Protein AF-A0A920P1L5-F1 (afdb_monomer_lite)

Sequence (137 aa):
MNAKKNFFKKILPVIFGIKGFKISKKEREFFLKSNPLGFILFERNCKNSNQVKSLTKELKKTTSHKHTMIMIDQEGGRVARLKKPNFNSYPNAEFFGIIAENNIRKAKKHVLINSIMIGQELKKIWYQHELRSSSRC

Secondary structure (DSSP, 8-state):
--GGGGS--PPEEEEEE-SSSS--HHHHHHHHHH-EEEEEE-GGG-S-HHHHHHHHHHHHTTSSSTT-EEEE-EEETTEESS-TTTS-----HHHHHHHHHH-HHHHHHHHHHHHHHHHHHHHHHH-----------

Structure (mmCIF, N/CA/C/O backbone):
data_AF-A0A920P1L5-F1
#
_entry.id   AF-A0A920P1L5-F1
#
loop_
_atom_site.group_PDB
_atom_site.id
_atom_site.type_symbol
_atom_site.label_atom_id
_atom_site.label_alt_id
_atom_site.label_comp_id
_atom_site.label_asym_id
_atom_site.label_entity_id
_atom_site.label_seq_id
_atom_site.pdbx_PDB_ins_code
_atom_site.Cartn_x
_atom_site.Cartn_y
_atom_site.Cartn_z
_atom_site.occupancy
_atom_site.B_iso_or_equiv
_atom_site.auth_seq_id
_atom_site.auth_comp_id
_atom_site.auth_asym_id
_atom_site.auth_atom_id
_atom_site.pdbx_PDB_model_num
ATOM 1 N N . MET A 1 1 ? -15.925 -4.183 34.263 1.00 40.47 1 MET A N 1
ATOM 2 C CA . MET A 1 1 ? -15.306 -4.632 32.989 1.00 40.47 1 MET A CA 1
ATOM 3 C C . MET A 1 1 ? -13.814 -4.821 33.219 1.00 40.47 1 MET A C 1
ATOM 5 O O . MET A 1 1 ? -13.151 -3.885 33.634 1.00 40.47 1 MET A O 1
ATOM 9 N N . ASN A 1 2 ? -13.316 -6.051 33.080 1.00 39.41 2 ASN A N 1
ATOM 10 C CA . ASN A 1 2 ? -12.028 -6.469 33.641 1.00 39.41 2 ASN A CA 1
ATOM 11 C C . ASN A 1 2 ? -10.865 -6.184 32.665 1.00 39.41 2 ASN A C 1
ATOM 13 O O . ASN A 1 2 ? -10.813 -6.763 31.578 1.00 39.41 2 ASN A O 1
ATOM 17 N N . ALA A 1 3 ? -9.931 -5.313 33.061 1.00 51.38 3 ALA A N 1
ATOM 18 C CA . ALA A 1 3 ? -8.784 -4.855 32.263 1.00 51.38 3 ALA A CA 1
ATOM 19 C C . ALA A 1 3 ? -7.814 -5.982 31.833 1.00 51.38 3 ALA A C 1
ATOM 21 O O . ALA A 1 3 ? -7.003 -5.798 30.928 1.00 51.38 3 ALA A O 1
ATOM 22 N N . LYS A 1 4 ? -7.935 -7.181 32.421 1.00 43.38 4 LYS A N 1
ATOM 23 C CA . LYS A 1 4 ? -7.081 -8.347 32.138 1.00 43.38 4 LYS A CA 1
ATOM 24 C C . LYS A 1 4 ? -7.380 -9.079 30.816 1.00 43.38 4 LYS A C 1
ATOM 26 O O . LYS A 1 4 ? -6.571 -9.899 30.398 1.00 43.38 4 LYS A O 1
ATOM 31 N N . LYS A 1 5 ? -8.488 -8.792 30.114 1.00 47.81 5 LYS A N 1
ATOM 32 C CA . LYS A 1 5 ? -8.838 -9.480 28.844 1.00 47.81 5 LYS A CA 1
ATOM 33 C C . LYS A 1 5 ? -8.089 -8.976 27.596 1.00 47.81 5 LYS A C 1
ATOM 35 O O . LYS A 1 5 ? -8.233 -9.578 26.536 1.00 47.81 5 LYS A O 1
ATOM 40 N N . ASN A 1 6 ? -7.298 -7.905 27.696 1.00 51.72 6 ASN A N 1
ATOM 41 C CA . ASN A 1 6 ? -6.714 -7.230 26.527 1.00 51.72 6 ASN A CA 1
ATOM 42 C C . ASN A 1 6 ? -5.259 -7.600 26.193 1.00 51.72 6 ASN A C 1
ATOM 44 O O . ASN A 1 6 ? -4.734 -7.078 25.213 1.00 51.72 6 ASN A O 1
ATOM 48 N N . PHE A 1 7 ? -4.597 -8.475 26.956 1.00 51.44 7 PHE A N 1
ATOM 49 C CA . PHE A 1 7 ? -3.146 -8.654 26.800 1.00 51.44 7 PHE A CA 1
ATOM 50 C C . PHE A 1 7 ? -2.728 -9.626 25.680 1.00 51.44 7 PHE A C 1
ATOM 52 O O . PHE A 1 7 ? -1.622 -9.515 25.166 1.00 51.44 7 PHE A O 1
ATOM 59 N N . PHE A 1 8 ? -3.616 -10.516 25.222 1.00 58.19 8 PHE A N 1
ATOM 60 C CA . PHE A 1 8 ? -3.317 -11.466 24.140 1.00 58.19 8 PHE A CA 1
ATOM 61 C C . PHE A 1 8 ? -4.510 -11.646 23.211 1.00 58.19 8 PHE A C 1
ATOM 63 O O . PHE A 1 8 ? -5.135 -12.705 23.141 1.00 58.19 8 PHE A O 1
ATOM 70 N N . LYS A 1 9 ? -4.870 -10.588 22.486 1.00 75.12 9 LYS A N 1
ATOM 71 C CA . LYS A 1 9 ? -5.835 -10.754 21.406 1.00 75.12 9 LYS A CA 1
ATOM 72 C C . LYS A 1 9 ? -5.153 -11.500 20.262 1.00 75.12 9 LYS A C 1
ATOM 74 O O . LYS A 1 9 ? -4.227 -10.967 19.658 1.00 75.12 9 LYS A O 1
ATOM 79 N N . LYS A 1 10 ? -5.581 -12.740 19.994 1.00 89.94 10 LYS A N 1
ATOM 80 C CA . LYS A 1 10 ? -5.055 -13.565 18.893 1.00 89.94 10 LYS A CA 1
ATOM 81 C C . LYS A 1 10 ? -5.083 -12.751 17.598 1.00 89.94 10 LYS A C 1
ATOM 83 O O . LYS A 1 10 ? -6.117 -12.173 17.269 1.00 89.94 10 LYS A O 1
ATOM 88 N N . ILE A 1 11 ? -3.950 -12.681 16.904 1.00 95.00 11 ILE A N 1
ATOM 89 C CA . ILE A 1 11 ? -3.887 -12.086 15.567 1.00 95.00 11 ILE A CA 1
ATOM 90 C C . ILE A 1 11 ? -4.547 -13.076 14.616 1.00 95.00 11 ILE A C 1
ATOM 92 O O . ILE A 1 11 ? -4.161 -14.247 14.566 1.00 95.00 11 ILE A O 1
ATOM 96 N N . LEU A 1 12 ? -5.564 -12.625 13.891 1.00 95.81 12 LEU A N 1
ATOM 97 C CA . LEU A 1 12 ? -6.176 -13.442 12.854 1.00 95.81 12 LEU A CA 1
ATOM 98 C C . LEU A 1 12 ? -5.325 -13.361 11.581 1.00 95.81 12 LEU A C 1
ATOM 100 O O . LEU A 1 12 ? -5.017 -12.248 11.149 1.00 95.81 12 LEU A O 1
ATOM 104 N N . PRO A 1 13 ? -4.971 -14.497 10.950 1.00 96.12 13 PRO A N 1
ATOM 105 C CA . PRO A 1 13 ? -4.200 -14.534 9.706 1.00 96.12 13 PRO A CA 1
ATOM 106 C C . PRO A 1 13 ? -5.087 -14.156 8.508 1.00 96.12 13 PRO A C 1
ATOM 108 O O . PRO A 1 13 ? -5.312 -14.942 7.596 1.00 96.12 13 PRO A O 1
ATOM 111 N N . VAL A 1 14 ? -5.653 -12.952 8.550 1.00 97.44 14 VAL A N 1
ATOM 112 C CA . VAL A 1 14 ? -6.589 -12.417 7.564 1.00 97.44 14 VAL A CA 1
ATOM 113 C C . VAL A 1 14 ? -6.209 -10.985 7.218 1.00 97.44 14 VAL A C 1
ATOM 115 O O . VAL A 1 14 ? -5.743 -10.221 8.069 1.00 97.44 14 VAL A O 1
ATOM 118 N N . ILE A 1 15 ? -6.431 -10.634 5.956 1.00 98.19 15 ILE A N 1
ATOM 119 C CA . ILE A 1 15 ? -6.256 -9.289 5.422 1.00 98.19 15 ILE A CA 1
ATOM 120 C C . ILE A 1 15 ? -7.628 -8.795 4.974 1.00 98.19 15 ILE A C 1
ATOM 122 O O . ILE A 1 15 ? -8.287 -9.446 4.166 1.00 98.19 15 ILE A O 1
ATOM 126 N N . PHE A 1 16 ? -8.065 -7.648 5.492 1.00 98.31 16 PHE A N 1
ATOM 127 C CA . PHE A 1 16 ? -9.352 -7.061 5.114 1.00 98.31 16 PHE A CA 1
ATOM 128 C C . PHE A 1 16 ? -9.195 -5.898 4.133 1.00 98.31 16 PHE A C 1
ATOM 130 O O . PHE A 1 16 ? -8.228 -5.138 4.178 1.00 98.31 16 PHE A O 1
ATOM 137 N N . GLY A 1 17 ? -10.189 -5.730 3.262 1.00 97.69 17 GLY A N 1
ATOM 138 C CA . GLY A 1 17 ? -10.382 -4.496 2.505 1.00 97.69 17 GLY A CA 1
ATOM 139 C C . GLY A 1 17 ? -11.198 -3.468 3.291 1.00 97.69 17 GLY A C 1
ATOM 140 O O . GLY A 1 17 ? -11.840 -3.792 4.289 1.00 97.69 17 GLY A O 1
ATOM 141 N N . ILE A 1 18 ? -11.213 -2.228 2.800 1.00 96.75 18 ILE A N 1
ATOM 142 C CA . ILE A 1 18 ? -12.023 -1.132 3.351 1.00 96.75 18 ILE A CA 1
ATOM 143 C C . ILE A 1 18 ? -13.008 -0.645 2.292 1.00 96.75 18 ILE A C 1
ATOM 145 O O . ILE A 1 18 ? -12.706 -0.645 1.089 1.00 96.75 18 ILE A O 1
ATOM 149 N N . LYS A 1 19 ? -14.199 -0.217 2.718 1.00 97.19 19 LYS A N 1
ATOM 150 C CA . LYS A 1 19 ? -15.239 0.227 1.786 1.00 97.19 19 LYS A CA 1
ATOM 151 C C . LYS A 1 19 ? -14.917 1.564 1.112 1.00 97.19 19 LYS A C 1
ATOM 153 O O . LYS A 1 19 ? -15.185 1.703 -0.077 1.00 97.19 19 LYS A O 1
ATOM 158 N N . GLY A 1 20 ? -14.352 2.532 1.836 1.00 96.75 20 GLY A N 1
ATOM 159 C CA . GLY A 1 20 ? -14.152 3.893 1.320 1.00 96.75 20 GLY A CA 1
ATOM 160 C C . GLY A 1 20 ? -12.875 4.583 1.797 1.00 96.75 20 GLY A C 1
ATOM 161 O O . GLY A 1 20 ? -11.899 3.939 2.173 1.00 96.75 20 GLY A O 1
ATOM 162 N N . PHE A 1 21 ? -12.885 5.917 1.771 1.00 97.25 21 PHE A N 1
ATOM 163 C CA . PHE A 1 21 ? -11.731 6.762 2.112 1.00 97.25 21 PHE A CA 1
ATOM 164 C C . PHE A 1 21 ? -11.462 6.908 3.621 1.00 97.25 21 PHE A C 1
ATOM 166 O O . PHE A 1 21 ? -10.436 7.463 4.015 1.00 97.25 21 PHE A O 1
ATOM 173 N N . LYS A 1 22 ? -12.390 6.474 4.474 1.00 97.06 22 LYS A N 1
ATOM 174 C CA . LYS A 1 22 ? -12.302 6.552 5.938 1.00 97.06 22 LYS A CA 1
ATOM 175 C C . LYS A 1 22 ? -12.897 5.288 6.539 1.00 97.06 22 LYS A C 1
ATOM 177 O O . LYS A 1 22 ? -13.776 4.685 5.923 1.00 97.06 22 LYS A O 1
ATOM 182 N N . ILE A 1 23 ? -12.450 4.925 7.737 1.00 97.56 23 ILE A N 1
ATOM 183 C CA . ILE A 1 23 ? -13.020 3.793 8.468 1.00 97.56 23 ILE A CA 1
ATOM 184 C C . ILE A 1 23 ? -14.384 4.208 9.022 1.00 97.56 23 ILE A C 1
ATOM 186 O O . ILE A 1 23 ? -14.493 5.189 9.758 1.00 97.56 23 ILE A O 1
ATOM 190 N N . SER A 1 24 ? -15.432 3.459 8.693 1.00 97.88 24 SER A N 1
ATOM 191 C CA . SER A 1 24 ? -16.740 3.635 9.325 1.00 97.88 24 SER A CA 1
ATOM 192 C C . SER A 1 24 ? -16.729 3.154 10.781 1.00 97.88 24 SER A C 1
ATOM 194 O O . SER A 1 24 ? -15.897 2.346 11.189 1.00 97.88 24 SER A O 1
ATOM 196 N N . LYS A 1 25 ? -17.703 3.595 11.585 1.00 97.75 25 LYS A N 1
ATOM 197 C CA . LYS A 1 25 ? -17.852 3.116 12.971 1.00 97.75 25 LYS A CA 1
ATOM 198 C C . LYS A 1 25 ? -17.958 1.583 13.042 1.00 97.75 25 LYS A C 1
ATOM 200 O O . LYS A 1 25 ? -17.263 0.963 13.840 1.00 97.75 25 LYS A O 1
ATOM 205 N N . LYS A 1 26 ? -18.753 0.983 12.146 1.00 97.81 26 LYS A N 1
ATOM 206 C CA . LYS A 1 26 ? -18.944 -0.474 12.054 1.00 97.81 26 LYS A CA 1
ATOM 207 C C . LYS A 1 26 ? -17.648 -1.209 11.702 1.00 97.81 26 LYS A C 1
ATOM 209 O O . LYS A 1 26 ? -17.309 -2.185 12.360 1.00 97.81 26 LYS A O 1
ATOM 214 N N . GLU A 1 27 ? -16.904 -0.727 10.703 1.00 98.19 27 GLU A N 1
ATOM 215 C CA . GLU A 1 27 ? -15.598 -1.300 10.343 1.00 98.19 27 GLU A CA 1
ATOM 216 C C . GLU A 1 27 ? -14.611 -1.195 11.511 1.00 98.19 27 GLU A C 1
ATOM 218 O O . GLU A 1 27 ? -13.950 -2.173 11.842 1.00 98.19 27 GLU A O 1
ATOM 223 N N . ARG A 1 28 ? -14.553 -0.045 12.195 1.00 97.56 28 ARG A N 1
ATOM 224 C CA . ARG A 1 28 ? -13.673 0.153 13.355 1.00 97.56 28 ARG A CA 1
ATOM 225 C C . ARG A 1 28 ? -13.975 -0.845 14.472 1.00 97.56 28 ARG A C 1
ATOM 227 O O . ARG A 1 28 ? -13.050 -1.466 14.988 1.00 97.56 28 ARG A O 1
ATOM 234 N N . GLU A 1 29 ? -15.242 -0.998 14.848 1.00 96.94 29 GLU A N 1
ATOM 235 C CA . GLU A 1 29 ? -15.672 -1.966 15.866 1.00 96.94 29 GLU A CA 1
ATOM 236 C C . GLU A 1 29 ? -15.337 -3.404 15.449 1.00 96.94 29 GLU A C 1
ATOM 238 O O . GLU A 1 29 ? -14.806 -4.18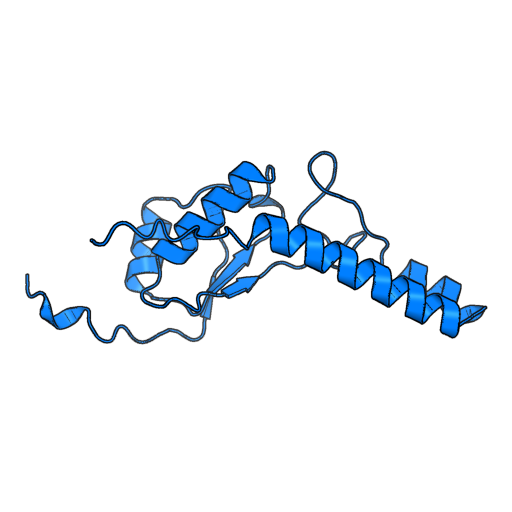0 16.247 1.00 96.94 29 GLU A O 1
ATOM 243 N N . PHE A 1 30 ? -15.575 -3.746 14.181 1.00 96.94 30 PHE A N 1
ATOM 244 C CA . PHE A 1 30 ? -15.258 -5.058 13.627 1.00 96.94 30 PHE A CA 1
ATOM 245 C C . PHE A 1 30 ? -13.750 -5.352 13.627 1.00 96.94 30 PHE A C 1
ATOM 247 O O . PHE A 1 30 ? -13.341 -6.430 14.062 1.00 96.94 30 PHE A O 1
ATOM 254 N N . PHE A 1 31 ? -12.906 -4.411 13.201 1.00 96.94 31 PHE A N 1
ATOM 255 C CA . PHE A 1 31 ? -11.448 -4.574 13.179 1.00 96.94 31 PHE A CA 1
ATOM 256 C C . PHE A 1 31 ? -10.866 -4.654 14.588 1.00 96.94 31 PHE A C 1
ATOM 258 O O . PHE A 1 31 ? -10.097 -5.571 14.876 1.00 96.94 31 PHE A O 1
ATOM 265 N N . LEU A 1 32 ? -11.334 -3.798 15.506 1.00 95.19 32 LEU A N 1
ATOM 266 C CA . LEU A 1 32 ? -10.976 -3.894 16.920 1.00 95.19 32 LEU A CA 1
ATOM 267 C C . LEU A 1 32 ? -11.368 -5.250 17.501 1.00 95.19 32 LEU A C 1
ATOM 269 O O . LEU A 1 32 ? -10.620 -5.792 18.311 1.00 95.19 32 LEU A O 1
ATOM 273 N N . LYS A 1 33 ? -12.522 -5.813 17.111 1.00 94.38 33 LYS A N 1
ATOM 274 C CA . LYS A 1 33 ? -12.983 -7.131 17.568 1.00 94.38 33 LYS A CA 1
ATOM 275 C C . LYS A 1 33 ? -12.182 -8.284 16.955 1.00 94.38 33 LYS A C 1
ATOM 277 O O . LYS A 1 33 ? -11.895 -9.228 17.686 1.00 94.38 33 LYS A O 1
ATOM 282 N N . SER A 1 34 ? -11.834 -8.209 15.676 1.00 95.25 34 SER A N 1
ATOM 283 C CA . SER A 1 34 ? -11.194 -9.296 14.923 1.00 95.25 34 SER A CA 1
ATOM 284 C C . SER A 1 34 ? -9.672 -9.336 15.065 1.00 95.25 34 SER A C 1
ATOM 286 O O . SER A 1 34 ? -9.121 -10.425 15.100 1.00 95.25 34 SER A O 1
ATOM 288 N N . ASN A 1 35 ? -9.001 -8.192 15.222 1.00 95.38 35 ASN A N 1
ATOM 289 C CA . ASN A 1 35 ? -7.538 -8.091 15.286 1.00 95.38 35 ASN A CA 1
ATOM 290 C C . ASN A 1 35 ? -6.822 -8.752 14.082 1.00 95.38 35 ASN A C 1
ATOM 292 O O . ASN A 1 35 ? -6.101 -9.741 14.254 1.00 95.38 35 ASN A O 1
ATOM 296 N N . PRO A 1 36 ? -7.065 -8.258 12.853 1.00 97.25 36 PRO A N 1
ATOM 297 C CA . PRO A 1 36 ? -6.491 -8.826 11.637 1.00 97.25 36 PRO A CA 1
ATOM 298 C C . PRO A 1 36 ? -4.986 -8.583 11.536 1.00 97.25 36 PRO A C 1
ATOM 300 O O . PRO A 1 36 ? -4.473 -7.587 12.039 1.00 97.25 36 PRO A O 1
ATOM 303 N N . LEU A 1 37 ? -4.307 -9.441 10.777 1.00 97.62 37 LEU A N 1
ATOM 304 C CA . LEU A 1 37 ? -2.895 -9.292 10.432 1.00 97.62 37 LEU A CA 1
ATOM 305 C C . LEU A 1 37 ? -2.618 -7.996 9.646 1.00 97.62 37 LEU A C 1
ATOM 307 O O . LEU A 1 37 ? -1.555 -7.382 9.788 1.00 97.62 37 LEU A O 1
ATOM 311 N N . GLY A 1 38 ? -3.572 -7.559 8.823 1.00 97.38 38 GLY A N 1
ATOM 312 C CA . GLY A 1 38 ? -3.431 -6.321 8.074 1.00 97.38 38 GLY A CA 1
ATOM 313 C C . GLY A 1 38 ? -4.608 -5.982 7.174 1.00 97.38 38 GLY A C 1
ATOM 314 O O . GLY A 1 38 ? -5.702 -6.538 7.281 1.00 97.38 38 GLY A O 1
ATOM 315 N N . PHE A 1 39 ? -4.352 -5.041 6.273 1.00 98.06 39 PHE A N 1
ATOM 316 C CA . PHE A 1 39 ? -5.333 -4.491 5.352 1.00 98.06 39 PHE A CA 1
ATOM 317 C C . PHE A 1 39 ? -4.754 -4.337 3.950 1.00 98.06 39 PHE A C 1
ATOM 319 O O . PHE A 1 39 ? -3.569 -4.040 3.797 1.00 98.06 39 PHE A O 1
ATOM 326 N N . ILE A 1 40 ? -5.605 -4.472 2.935 1.00 97.88 40 ILE A N 1
ATOM 327 C CA . ILE A 1 40 ? -5.270 -4.187 1.537 1.00 97.88 40 ILE A CA 1
ATOM 328 C C . ILE A 1 40 ? -6.127 -3.032 1.016 1.00 97.88 40 ILE A C 1
ATOM 330 O O . ILE A 1 40 ? -7.343 -2.987 1.227 1.00 97.88 40 ILE A O 1
ATOM 334 N N . LEU A 1 41 ? -5.481 -2.067 0.365 1.00 97.88 41 LEU A N 1
ATOM 335 C CA . LEU A 1 41 ? -6.127 -0.896 -0.215 1.00 97.88 41 LEU A CA 1
ATOM 336 C C . LEU A 1 41 ? -6.407 -1.100 -1.701 1.00 97.88 41 LEU A C 1
ATOM 338 O O . LEU A 1 41 ? -5.577 -1.606 -2.454 1.00 97.88 41 LEU A O 1
ATOM 342 N N . PHE A 1 42 ? -7.573 -0.625 -2.124 1.00 97.50 42 PHE A N 1
ATOM 343 C CA . PHE A 1 42 ? -7.997 -0.559 -3.515 1.00 97.50 42 PHE A CA 1
ATOM 344 C C . PHE A 1 42 ? -8.107 0.900 -3.963 1.00 97.50 42 PHE A C 1
ATOM 346 O O . PHE A 1 42 ? -8.102 1.818 -3.149 1.00 97.50 42 PHE A O 1
ATOM 353 N N . GLU A 1 43 ? -8.291 1.119 -5.263 1.00 96.06 43 GLU A N 1
ATOM 354 C CA . GLU A 1 43 ? -8.435 2.457 -5.856 1.00 96.06 43 GLU A CA 1
ATOM 355 C C . GLU A 1 43 ? -9.520 3.306 -5.165 1.00 96.06 43 GLU A C 1
ATOM 357 O O . GLU A 1 43 ? -9.289 4.463 -4.824 1.00 96.06 43 GLU A O 1
ATOM 362 N N . ARG A 1 44 ? -10.664 2.698 -4.820 1.00 96.62 44 ARG A N 1
ATOM 363 C CA . ARG A 1 44 ? -11.762 3.344 -4.067 1.00 96.62 44 ARG A CA 1
ATOM 364 C C . ARG A 1 44 ? -11.371 3.866 -2.674 1.00 96.62 44 ARG A C 1
ATOM 366 O O . ARG A 1 44 ? -12.153 4.574 -2.046 1.00 96.62 44 ARG A O 1
ATOM 373 N N . ASN A 1 45 ? -10.202 3.489 -2.157 1.00 97.31 45 ASN A N 1
ATOM 374 C CA . ASN A 1 45 ? -9.686 3.934 -0.863 1.00 97.31 45 ASN A CA 1
ATOM 375 C C . ASN A 1 45 ? -8.695 5.103 -0.991 1.00 97.31 45 ASN A C 1
ATOM 377 O O . ASN A 1 45 ? -8.276 5.659 0.030 1.00 97.31 45 ASN A O 1
ATOM 381 N N . CYS A 1 46 ? -8.343 5.498 -2.219 1.00 95.94 46 CYS A N 1
ATOM 382 C CA . CYS A 1 46 ? -7.239 6.401 -2.516 1.00 95.94 46 CYS A CA 1
ATOM 383 C C . CYS A 1 46 ? -7.714 7.699 -3.178 1.00 95.94 46 CYS A C 1
ATOM 385 O O . CYS A 1 46 ? -7.860 7.777 -4.392 1.00 95.94 46 CYS A O 1
ATOM 387 N N . LYS A 1 47 ? -7.918 8.753 -2.377 1.00 95.00 47 LYS A N 1
ATOM 388 C CA . LYS A 1 47 ? -8.262 10.094 -2.875 1.00 95.00 47 LYS A CA 1
ATOM 389 C C . LYS A 1 47 ? -7.017 10.939 -3.129 1.00 95.00 47 LYS A C 1
ATOM 391 O O . LYS A 1 47 ? -6.832 11.451 -4.223 1.00 95.00 47 LYS A O 1
ATOM 396 N N . ASN A 1 48 ? -6.177 11.116 -2.112 1.00 94.06 48 ASN A N 1
ATOM 397 C CA . ASN A 1 48 ? -4.922 11.874 -2.178 1.00 94.06 48 ASN A CA 1
ATOM 398 C C . ASN A 1 48 ? -3.971 11.439 -1.050 1.00 94.06 48 ASN A C 1
ATOM 400 O O . ASN A 1 48 ? -4.385 10.737 -0.126 1.00 94.06 48 ASN A O 1
ATOM 404 N N . SER A 1 49 ? -2.706 11.871 -1.104 1.00 92.75 49 SER A N 1
ATOM 405 C CA . SER A 1 49 ? -1.665 11.445 -0.153 1.00 92.75 49 SER A CA 1
ATOM 406 C C . SER A 1 49 ? -2.050 11.674 1.318 1.00 92.75 49 SER A C 1
ATOM 408 O O . SER A 1 49 ? -1.912 10.767 2.138 1.00 92.75 49 SER A O 1
ATOM 410 N N . ASN A 1 50 ? -2.601 12.845 1.660 1.00 93.12 50 ASN A N 1
ATOM 411 C CA . ASN A 1 50 ? -2.976 13.180 3.040 1.00 93.12 50 ASN A CA 1
ATOM 412 C C . ASN A 1 50 ? -4.134 12.316 3.555 1.00 93.12 50 ASN A C 1
ATOM 414 O O . ASN A 1 50 ? -4.090 11.822 4.683 1.00 93.12 50 ASN A O 1
ATOM 418 N N . GLN A 1 51 ? -5.155 12.087 2.727 1.00 95.69 51 GLN A N 1
ATOM 419 C CA . GLN A 1 51 ? -6.270 11.215 3.090 1.00 95.69 51 GLN A CA 1
ATOM 420 C C . GLN A 1 51 ? -5.802 9.769 3.288 1.00 95.69 51 GLN A C 1
ATOM 422 O O . GLN A 1 51 ? -6.164 9.148 4.284 1.00 95.69 51 GLN A O 1
ATOM 427 N N . VAL A 1 52 ? -4.970 9.249 2.386 1.00 95.50 52 VAL A N 1
ATOM 428 C CA . VAL A 1 52 ? -4.463 7.873 2.452 1.00 95.50 52 VAL A CA 1
ATOM 429 C C . VAL A 1 52 ? -3.555 7.666 3.679 1.00 95.50 52 VAL A C 1
ATOM 431 O O . VAL A 1 52 ? -3.668 6.658 4.385 1.00 95.50 52 VAL A O 1
ATOM 434 N N . LYS A 1 53 ? -2.719 8.660 4.010 1.00 94.88 53 LYS A N 1
ATOM 435 C CA . LYS A 1 53 ? -1.947 8.713 5.266 1.00 94.88 53 LYS A CA 1
ATOM 436 C C . LYS A 1 53 ? -2.842 8.657 6.503 1.00 94.88 53 LYS A C 1
ATOM 438 O O . LYS A 1 53 ? -2.525 7.957 7.462 1.00 94.88 53 LYS A O 1
ATOM 443 N N . SER A 1 54 ? -3.949 9.399 6.496 1.00 95.12 54 SER A N 1
ATOM 444 C CA . SER A 1 54 ? -4.903 9.397 7.609 1.00 95.12 54 SER A CA 1
ATOM 445 C C . SER A 1 54 ? -5.575 8.030 7.760 1.00 95.12 54 SER A C 1
ATOM 447 O O . SER A 1 54 ? -5.529 7.443 8.839 1.00 95.12 54 SER A O 1
ATOM 449 N N . LEU A 1 55 ? -6.094 7.469 6.661 1.00 96.25 55 LEU A N 1
ATOM 450 C CA . LEU A 1 55 ? -6.745 6.157 6.646 1.00 96.25 55 LEU A CA 1
ATOM 451 C C . LEU A 1 55 ? -5.834 5.060 7.212 1.00 96.25 55 LEU A C 1
ATOM 453 O O . LEU A 1 55 ? -6.238 4.296 8.083 1.00 96.25 55 LEU A O 1
ATOM 457 N N . THR A 1 56 ? -4.581 4.998 6.768 1.00 95.25 56 THR A N 1
ATOM 458 C CA . THR A 1 56 ? -3.641 3.968 7.238 1.00 95.25 56 THR A CA 1
ATOM 459 C C . THR A 1 56 ? -3.220 4.141 8.685 1.00 95.25 56 THR A C 1
ATOM 461 O O . THR A 1 56 ? -3.066 3.147 9.398 1.00 95.25 56 THR A O 1
ATOM 464 N N . LYS A 1 57 ? -3.103 5.386 9.157 1.00 94.44 57 LYS A N 1
ATOM 465 C CA . LYS A 1 57 ? -2.905 5.676 10.579 1.00 94.44 57 LYS A CA 1
ATOM 466 C C . LYS A 1 57 ? -4.091 5.198 11.413 1.00 94.44 57 LYS A C 1
ATOM 468 O O . LYS A 1 57 ? -3.888 4.645 12.490 1.00 94.44 57 LYS A O 1
ATOM 473 N N . GLU A 1 58 ? -5.317 5.399 10.939 1.00 95.56 58 GLU A N 1
ATOM 474 C CA . GLU A 1 58 ? -6.505 4.896 11.628 1.00 95.56 58 GLU A CA 1
ATOM 475 C C . GLU A 1 58 ? -6.554 3.368 11.641 1.00 95.56 58 GLU A C 1
ATOM 477 O O . GLU A 1 58 ? -6.817 2.796 12.695 1.00 95.56 58 GLU A O 1
ATOM 482 N N . LEU A 1 59 ? -6.231 2.705 10.526 1.00 96.06 59 LEU A N 1
ATOM 483 C CA . LEU A 1 59 ? -6.261 1.241 10.425 1.00 96.06 59 LEU A CA 1
ATOM 484 C C . LEU A 1 59 ? -5.285 0.593 11.405 1.00 96.06 59 LEU A C 1
ATOM 486 O O . LEU A 1 59 ? -5.668 -0.306 12.152 1.00 96.06 59 LEU A O 1
ATOM 490 N N . LYS A 1 60 ? -4.059 1.119 11.497 1.00 94.75 60 LYS A N 1
ATOM 491 C CA . LYS A 1 60 ? -3.053 0.659 12.469 1.00 94.75 60 LYS A CA 1
ATOM 492 C C . LYS A 1 60 ? -3.505 0.814 13.928 1.00 94.75 60 LYS A C 1
ATOM 494 O O . LYS A 1 60 ? -3.080 0.044 14.779 1.00 94.75 60 LYS A O 1
ATOM 499 N N . LYS A 1 61 ? -4.392 1.771 14.230 1.00 94.81 61 LYS A N 1
ATOM 500 C CA . LYS A 1 61 ? -4.987 1.937 15.571 1.00 94.81 61 LYS A CA 1
ATOM 501 C C . LYS A 1 61 ? -6.115 0.942 15.866 1.00 94.81 61 LYS A C 1
ATOM 503 O O . LYS A 1 61 ? -6.581 0.893 17.000 1.00 94.81 61 LYS A O 1
ATOM 508 N N . THR A 1 62 ? -6.587 0.187 14.871 1.00 95.94 62 THR A N 1
ATOM 509 C CA . THR A 1 62 ? -7.653 -0.820 15.047 1.00 95.94 62 THR A CA 1
ATOM 510 C C . THR A 1 62 ? -7.135 -2.231 15.334 1.00 95.94 62 THR A C 1
ATOM 512 O O . THR A 1 62 ? -7.927 -3.150 15.507 1.00 95.94 62 THR A O 1
ATOM 515 N N . THR A 1 63 ? -5.818 -2.395 15.441 1.00 94.62 63 THR A N 1
ATOM 516 C CA . THR A 1 63 ? -5.126 -3.661 15.719 1.00 94.62 63 THR A CA 1
ATOM 517 C C . THR A 1 63 ? -4.301 -3.549 16.998 1.00 94.62 63 THR A C 1
ATOM 519 O O . THR A 1 63 ? -3.799 -2.473 17.318 1.00 94.62 63 THR A O 1
ATOM 522 N N . SER A 1 64 ? -4.110 -4.651 17.722 1.00 91.88 64 SER A N 1
ATOM 523 C CA . SER A 1 64 ? -3.377 -4.658 18.997 1.00 91.88 64 SER A CA 1
ATOM 524 C C . SER A 1 64 ? -1.852 -4.746 18.851 1.00 91.88 64 SER A C 1
ATOM 526 O O . SER A 1 64 ? -1.145 -4.708 19.855 1.00 91.88 64 SER A O 1
ATOM 528 N N . HIS A 1 65 ? -1.330 -4.904 17.632 1.00 90.25 65 HIS A N 1
ATOM 529 C CA . HIS A 1 65 ? 0.092 -5.110 17.356 1.00 90.25 65 HIS A CA 1
ATOM 530 C C . HIS A 1 65 ? 0.687 -3.985 16.504 1.00 90.25 65 HIS A C 1
ATOM 532 O O . HIS A 1 65 ? -0.006 -3.302 15.757 1.00 90.25 65 HIS A O 1
ATOM 538 N N . LYS A 1 66 ? 2.009 -3.804 16.602 1.00 88.69 66 LYS A N 1
ATOM 539 C CA . LYS A 1 66 ? 2.750 -2.770 15.854 1.00 88.69 66 LYS A CA 1
ATOM 540 C C . LYS A 1 66 ? 3.046 -3.162 14.402 1.00 88.69 66 LYS A C 1
ATOM 542 O O . LYS A 1 66 ? 3.364 -2.300 13.590 1.00 88.69 66 LYS A O 1
ATOM 547 N N . HIS A 1 67 ? 2.940 -4.451 14.081 1.00 90.56 67 HIS A N 1
ATOM 548 C CA . HIS A 1 67 ? 3.307 -5.022 12.779 1.00 90.56 67 HIS A CA 1
ATOM 549 C C . HIS A 1 67 ? 2.133 -5.119 11.794 1.00 90.56 67 HIS A C 1
ATOM 551 O O . HIS A 1 67 ? 2.117 -5.991 10.934 1.00 90.56 67 HIS A O 1
ATOM 557 N N . THR A 1 68 ? 1.118 -4.269 11.940 1.00 94.38 68 THR A N 1
ATOM 558 C CA . THR A 1 68 ? -0.059 -4.270 11.063 1.00 94.38 68 THR A CA 1
ATOM 559 C C . THR A 1 68 ? 0.334 -3.957 9.634 1.00 94.38 68 THR A C 1
ATOM 561 O O . THR A 1 68 ? 0.832 -2.864 9.340 1.00 94.38 68 THR A O 1
ATOM 564 N N . MET A 1 69 ? 0.098 -4.922 8.749 1.00 95.25 69 MET A N 1
ATOM 565 C CA . MET A 1 69 ? 0.435 -4.784 7.340 1.00 95.25 69 MET A CA 1
ATOM 566 C C . MET A 1 69 ? -0.574 -3.884 6.632 1.00 95.25 69 MET A C 1
ATOM 568 O O . MET A 1 69 ? -1.780 -3.993 6.842 1.00 95.25 69 MET A O 1
ATOM 572 N N . ILE A 1 70 ? -0.065 -3.002 5.776 1.00 95.62 70 ILE A N 1
ATOM 573 C CA . ILE A 1 70 ? -0.861 -2.230 4.824 1.00 95.62 70 ILE A CA 1
ATOM 574 C C . ILE A 1 70 ? -0.321 -2.564 3.439 1.00 95.62 70 ILE A C 1
ATOM 576 O O . ILE A 1 70 ? 0.854 -2.325 3.162 1.00 95.62 70 ILE A O 1
ATOM 580 N N . MET A 1 71 ? -1.176 -3.127 2.596 1.00 96.81 71 MET A N 1
ATOM 581 C CA . MET A 1 71 ? -0.832 -3.645 1.276 1.00 96.81 71 MET A CA 1
ATOM 582 C C . MET A 1 71 ? -1.575 -2.874 0.187 1.00 96.81 71 MET A C 1
ATOM 584 O O . MET A 1 71 ? -2.641 -2.302 0.429 1.00 96.81 71 MET A O 1
ATOM 588 N N . ILE A 1 72 ? -1.008 -2.852 -1.014 1.00 97.19 72 ILE A N 1
ATOM 589 C CA . ILE A 1 72 ? -1.581 -2.202 -2.191 1.00 97.19 72 ILE A CA 1
ATOM 590 C C . ILE A 1 72 ? -0.954 -2.809 -3.448 1.00 97.19 72 ILE A C 1
ATOM 592 O O . ILE A 1 72 ? 0.252 -3.055 -3.464 1.00 97.19 72 ILE A O 1
ATOM 596 N N . ASP A 1 73 ? -1.747 -2.996 -4.501 1.00 96.56 73 ASP A N 1
ATOM 597 C CA . ASP A 1 73 ? -1.224 -3.418 -5.804 1.00 96.56 73 ASP A CA 1
ATOM 598 C C . ASP A 1 73 ? -0.790 -2.179 -6.595 1.00 96.56 73 ASP A C 1
ATOM 600 O O . ASP A 1 73 ? -1.617 -1.462 -7.171 1.00 96.56 73 ASP A O 1
ATOM 604 N N . GLN A 1 74 ? 0.508 -1.891 -6.584 1.00 96.50 74 GLN A N 1
ATOM 605 C CA . GLN A 1 74 ? 1.084 -0.747 -7.287 1.00 96.50 74 GLN A CA 1
ATOM 606 C C . GLN A 1 74 ? 2.209 -1.221 -8.208 1.00 96.50 74 GLN A C 1
ATOM 608 O O . GLN A 1 74 ? 3.381 -1.101 -7.874 1.00 96.50 74 GLN A O 1
ATOM 613 N N . GLU A 1 75 ? 1.847 -1.780 -9.359 1.00 94.94 75 GLU A N 1
ATOM 614 C CA . GLU A 1 75 ? 2.796 -2.267 -10.368 1.00 94.94 75 GLU A CA 1
ATOM 615 C C . GLU A 1 75 ? 3.050 -1.203 -11.444 1.00 94.94 75 GLU A C 1
ATOM 617 O O . GLU A 1 75 ? 4.194 -0.881 -11.761 1.00 94.94 75 GLU A O 1
ATOM 622 N N . GLY A 1 76 ? 1.965 -0.630 -11.976 1.00 94.00 76 GLY A N 1
ATOM 623 C CA . GLY A 1 76 ? 1.982 0.302 -13.101 1.00 94.00 76 GLY A CA 1
ATOM 624 C C . GLY A 1 76 ? 0.928 -0.031 -14.160 1.00 94.00 76 GLY A C 1
ATOM 625 O O . GLY A 1 76 ? 0.315 -1.102 -14.165 1.00 94.00 76 GLY A O 1
ATOM 626 N N . GLY A 1 77 ? 0.663 0.921 -15.057 1.00 94.44 77 GLY A N 1
ATOM 627 C CA . GLY A 1 77 ? -0.408 0.811 -16.052 1.00 94.44 77 GLY A CA 1
ATOM 628 C C . GLY A 1 77 ? -1.775 0.478 -15.437 1.00 94.44 77 GLY A C 1
ATOM 629 O O . GLY A 1 77 ? -2.300 1.232 -14.620 1.00 94.44 77 GLY A O 1
ATOM 630 N N . ARG A 1 78 ? -2.370 -0.655 -15.841 1.00 94.50 78 ARG A N 1
ATOM 631 C CA . ARG A 1 78 ? -3.710 -1.081 -15.388 1.00 94.50 78 ARG A CA 1
ATOM 632 C C . ARG A 1 78 ? -3.731 -1.589 -13.941 1.00 94.50 78 ARG A C 1
ATOM 634 O O . ARG A 1 78 ? -4.780 -1.539 -13.300 1.00 94.50 78 ARG A O 1
ATOM 641 N N . VAL A 1 79 ? -2.595 -2.051 -13.416 1.00 94.56 79 VAL A N 1
ATOM 642 C CA . VAL A 1 79 ? -2.470 -2.574 -12.046 1.00 94.56 79 VAL A CA 1
ATOM 643 C C . VAL A 1 79 ? -1.806 -1.513 -11.168 1.00 94.56 79 VAL A C 1
ATOM 645 O O . VAL A 1 79 ? -0.667 -1.626 -10.726 1.00 94.56 79 VAL A O 1
ATOM 648 N N . ALA A 1 80 ? -2.531 -0.416 -10.967 1.00 96.44 80 ALA A N 1
ATOM 649 C CA . ALA A 1 80 ? -2.144 0.675 -10.083 1.00 96.44 80 ALA A CA 1
ATOM 650 C C . ALA A 1 80 ? -3.387 1.195 -9.356 1.00 96.44 80 ALA A C 1
ATOM 652 O O . ALA A 1 80 ? -4.400 1.499 -9.993 1.00 96.44 80 ALA A O 1
ATOM 653 N N . ARG A 1 81 ? -3.337 1.276 -8.022 1.00 96.94 81 ARG A N 1
ATOM 654 C CA . ARG A 1 81 ? -4.440 1.829 -7.211 1.00 96.94 81 ARG A CA 1
ATOM 655 C C . ARG A 1 81 ? -4.261 3.322 -6.945 1.00 96.94 81 ARG A C 1
ATOM 657 O O . ARG A 1 81 ? -5.249 4.043 -6.855 1.00 96.94 81 ARG A O 1
ATOM 664 N N . LEU A 1 82 ? -3.015 3.784 -6.842 1.00 95.69 82 LEU A N 1
ATOM 665 C CA . LEU A 1 82 ? -2.664 5.200 -6.784 1.00 95.69 82 LEU A CA 1
ATOM 666 C C . LEU A 1 82 ? -2.492 5.714 -8.214 1.00 95.69 82 LEU A C 1
ATOM 668 O O . LEU A 1 82 ? -1.641 5.211 -8.949 1.00 95.69 82 LEU A O 1
ATOM 672 N N . LYS A 1 83 ? -3.320 6.684 -8.615 1.00 94.12 83 LYS A N 1
ATOM 673 C CA . LYS A 1 83 ? -3.389 7.193 -9.993 1.00 94.12 83 LYS A CA 1
ATOM 674 C C . LYS A 1 83 ? -3.301 8.719 -10.060 1.00 94.12 83 LYS A C 1
ATOM 676 O O . LYS A 1 83 ? -3.537 9.427 -9.077 1.00 94.12 83 LYS A O 1
ATOM 681 N N . LYS A 1 84 ? -3.006 9.229 -11.259 1.00 92.88 84 LYS A N 1
ATOM 682 C CA . LYS A 1 84 ? -3.100 10.659 -11.587 1.00 92.88 84 LYS A CA 1
ATOM 683 C C . LYS A 1 84 ? -4.506 11.214 -11.280 1.00 92.88 84 LYS A C 1
ATOM 685 O O . LYS A 1 84 ? -5.477 10.463 -11.357 1.00 92.88 84 LYS A O 1
ATOM 690 N N . PRO A 1 85 ? -4.632 12.515 -10.958 1.00 92.81 85 PRO A N 1
ATOM 691 C CA . PRO A 1 85 ? -3.566 13.527 -10.903 1.00 92.81 85 PRO A CA 1
ATOM 692 C C . PRO A 1 85 ? -2.781 13.544 -9.582 1.00 92.81 85 PRO A C 1
ATOM 694 O O . PRO A 1 85 ? -1.772 14.230 -9.481 1.00 92.81 85 PRO A O 1
ATOM 697 N N . ASN A 1 86 ? -3.223 12.799 -8.569 1.00 91.62 86 ASN A N 1
ATOM 698 C CA . ASN A 1 86 ? -2.709 12.944 -7.203 1.00 91.62 86 ASN A CA 1
ATOM 699 C C . ASN A 1 86 ? -1.443 12.123 -6.912 1.00 91.62 86 ASN A C 1
ATOM 701 O O . ASN A 1 86 ? -0.821 12.323 -5.869 1.00 91.62 86 ASN A O 1
ATOM 705 N N . PHE A 1 87 ? -1.094 11.189 -7.797 1.00 94.00 87 PHE A N 1
ATOM 706 C CA . PHE A 1 87 ? 0.026 10.262 -7.646 1.00 94.00 87 PHE A CA 1
ATOM 707 C C . PHE A 1 87 ? 0.760 10.076 -8.974 1.00 94.00 87 PHE A C 1
ATOM 709 O O . PHE A 1 87 ? 0.220 10.379 -10.046 1.00 94.00 87 PHE A O 1
ATOM 716 N N . ASN A 1 88 ? 1.987 9.561 -8.899 1.00 94.25 88 ASN A N 1
ATOM 717 C CA . ASN A 1 88 ? 2.770 9.259 -10.087 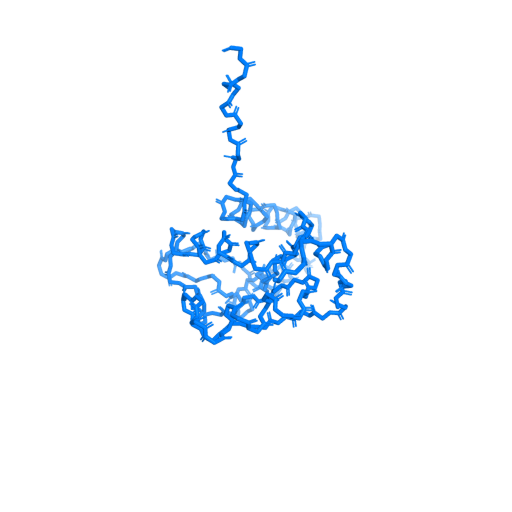1.00 94.25 88 ASN A CA 1
ATOM 718 C C . ASN A 1 88 ? 2.143 8.117 -10.897 1.00 94.25 88 ASN A C 1
ATOM 720 O O . ASN A 1 88 ? 1.464 7.236 -10.373 1.00 94.25 88 ASN A O 1
ATOM 724 N N . SER A 1 89 ? 2.397 8.135 -12.205 1.00 95.69 89 SER A N 1
ATOM 725 C CA . SER A 1 89 ? 2.089 7.012 -13.088 1.00 95.69 89 SER A CA 1
ATOM 726 C C . SER A 1 89 ? 3.369 6.249 -13.377 1.00 95.69 89 SER A C 1
ATOM 728 O O . SER A 1 89 ? 4.395 6.864 -13.665 1.00 95.69 89 SER A O 1
ATOM 730 N N . TYR A 1 90 ? 3.278 4.925 -13.363 1.00 96.94 90 TYR A N 1
ATOM 731 C CA . TYR A 1 90 ? 4.396 4.027 -13.633 1.00 96.94 90 TYR A CA 1
ATOM 732 C C . TYR A 1 90 ? 4.104 3.172 -14.875 1.00 96.94 90 TYR A C 1
ATOM 734 O O . TYR A 1 90 ? 2.929 2.864 -15.122 1.00 96.94 90 TYR A O 1
ATOM 742 N N . PRO A 1 91 ? 5.126 2.808 -15.674 1.00 97.19 91 PRO A N 1
ATOM 743 C CA . PRO A 1 91 ? 4.953 1.925 -16.826 1.00 97.19 91 PRO A CA 1
ATOM 744 C C . PRO A 1 91 ? 4.408 0.549 -16.424 1.00 97.19 91 PRO A C 1
ATOM 746 O O . PRO A 1 91 ? 4.655 0.079 -15.316 1.00 97.19 91 PRO A O 1
ATOM 749 N N . ASN A 1 92 ? 3.674 -0.103 -17.327 1.00 96.69 92 ASN A N 1
ATOM 750 C CA . ASN A 1 92 ? 3.262 -1.498 -17.150 1.00 96.69 92 ASN A CA 1
ATOM 751 C C . ASN A 1 92 ? 4.454 -2.459 -17.362 1.00 96.69 92 ASN A C 1
ATOM 753 O O . ASN A 1 92 ? 5.516 -2.059 -17.834 1.00 96.69 92 ASN A O 1
ATOM 757 N N . ALA A 1 93 ? 4.278 -3.741 -17.030 1.00 96.50 93 ALA A N 1
ATOM 758 C CA . ALA A 1 93 ? 5.326 -4.750 -17.215 1.00 96.50 93 ALA A CA 1
ATOM 759 C C . ALA A 1 93 ? 5.753 -4.915 -18.691 1.00 96.50 93 ALA A C 1
ATOM 761 O O . ALA A 1 93 ? 6.938 -5.079 -18.978 1.00 96.50 93 ALA A O 1
ATOM 762 N N . GLU A 1 94 ? 4.797 -4.814 -19.619 1.00 97.69 94 GLU A N 1
ATOM 763 C CA . GLU A 1 94 ? 5.006 -4.925 -21.070 1.00 97.69 94 GLU A CA 1
ATOM 764 C C . GLU A 1 94 ? 6.030 -3.912 -21.597 1.00 97.69 94 GLU A C 1
ATOM 766 O O . GLU A 1 94 ? 6.921 -4.284 -22.356 1.00 97.69 94 GLU A O 1
ATOM 771 N N . PHE A 1 95 ? 5.989 -2.664 -21.117 1.00 97.56 95 PHE A N 1
ATOM 772 C CA . PHE A 1 95 ? 6.974 -1.638 -21.464 1.00 97.56 95 PHE A CA 1
ATOM 773 C C . PHE A 1 95 ? 8.418 -2.108 -21.230 1.00 97.56 95 PHE A C 1
ATOM 775 O O . PHE A 1 95 ? 9.303 -1.853 -22.045 1.00 97.56 95 PHE A O 1
ATOM 782 N N . PHE A 1 96 ? 8.674 -2.819 -20.128 1.00 98.06 96 PHE A N 1
ATOM 783 C CA . PHE A 1 96 ? 10.006 -3.353 -19.842 1.00 98.06 96 PHE A CA 1
ATOM 784 C C . PHE A 1 96 ? 10.331 -4.597 -20.677 1.00 98.06 96 PHE A C 1
ATOM 786 O O . PHE A 1 96 ? 11.499 -4.798 -21.008 1.00 98.06 96 PHE A O 1
ATOM 793 N N . GLY A 1 97 ? 9.319 -5.394 -21.038 1.00 98.06 97 GLY A N 1
ATOM 794 C CA . GLY A 1 97 ? 9.447 -6.527 -21.958 1.00 98.06 97 GLY A CA 1
ATOM 795 C C . GLY A 1 97 ? 9.946 -6.096 -23.338 1.00 98.06 97 GLY A C 1
ATOM 796 O O . GLY A 1 97 ? 10.952 -6.618 -23.805 1.00 98.06 97 GLY A O 1
ATOM 797 N N . ILE A 1 98 ? 9.352 -5.045 -23.910 1.00 98.31 98 ILE A N 1
ATOM 798 C CA . ILE A 1 98 ? 9.761 -4.478 -25.210 1.00 98.31 98 ILE A CA 1
ATOM 799 C C . ILE A 1 98 ? 11.222 -3.990 -25.177 1.00 98.31 98 ILE A C 1
ATOM 801 O O . ILE A 1 98 ? 11.991 -4.171 -26.120 1.00 98.31 98 ILE A O 1
ATOM 805 N N . ILE A 1 99 ? 11.663 -3.388 -24.065 1.00 98.31 99 ILE A N 1
ATOM 806 C CA . ILE A 1 99 ? 13.074 -2.995 -23.906 1.00 98.31 99 ILE A CA 1
ATOM 807 C C . ILE A 1 99 ? 13.976 -4.235 -23.852 1.00 98.31 99 ILE A C 1
ATOM 809 O O . ILE A 1 99 ? 15.097 -4.201 -24.365 1.00 98.31 99 ILE A O 1
ATOM 813 N N . ALA A 1 100 ? 13.515 -5.312 -23.214 1.00 98.44 100 ALA A N 1
ATOM 814 C CA . ALA A 1 100 ? 14.290 -6.531 -23.027 1.00 98.44 100 ALA A CA 1
ATOM 815 C C . ALA A 1 100 ? 14.561 -7.272 -24.341 1.00 98.44 100 ALA A C 1
ATOM 817 O O . ALA A 1 100 ? 15.641 -7.850 -24.454 1.00 98.44 100 ALA A O 1
ATOM 818 N N . GLU A 1 101 ? 13.653 -7.186 -25.321 1.00 98.31 101 GLU A N 1
ATOM 819 C CA . GLU A 1 101 ? 13.836 -7.739 -26.674 1.00 98.31 101 GLU A CA 1
ATOM 820 C C . GLU A 1 101 ? 15.126 -7.234 -27.331 1.00 98.31 101 GLU A C 1
ATOM 822 O O . GLU A 1 101 ? 15.844 -7.995 -27.971 1.00 98.31 101 GLU A O 1
ATOM 827 N N . ASN A 1 102 ? 15.460 -5.959 -27.110 1.00 97.38 102 ASN A N 1
ATOM 828 C CA . ASN A 1 102 ? 16.644 -5.328 -27.691 1.00 97.38 102 ASN A CA 1
ATOM 829 C C . ASN A 1 102 ? 17.837 -5.284 -26.724 1.00 97.38 102 ASN A C 1
ATOM 831 O O . ASN A 1 102 ? 18.993 -5.328 -27.142 1.00 97.38 102 ASN A O 1
ATOM 835 N N . ASN A 1 103 ? 17.591 -5.118 -25.418 1.00 98.31 103 ASN A N 1
ATOM 836 C CA . ASN A 1 103 ? 18.649 -4.970 -24.419 1.00 98.31 103 ASN A CA 1
ATOM 837 C C . ASN A 1 103 ? 18.180 -5.339 -22.999 1.00 98.31 103 ASN A C 1
ATOM 839 O O . ASN A 1 103 ? 17.713 -4.495 -22.224 1.00 98.31 103 ASN A O 1
ATOM 843 N N . ILE A 1 104 ? 18.412 -6.594 -22.605 1.00 98.38 104 ILE A N 1
ATOM 844 C CA . ILE A 1 104 ? 18.048 -7.111 -21.276 1.00 98.38 104 ILE A CA 1
ATOM 845 C C . ILE A 1 104 ? 18.723 -6.362 -20.116 1.00 98.38 104 ILE A C 1
ATOM 847 O O . ILE A 1 104 ? 18.122 -6.174 -19.055 1.00 98.38 104 ILE A O 1
ATOM 851 N N . ARG A 1 105 ? 19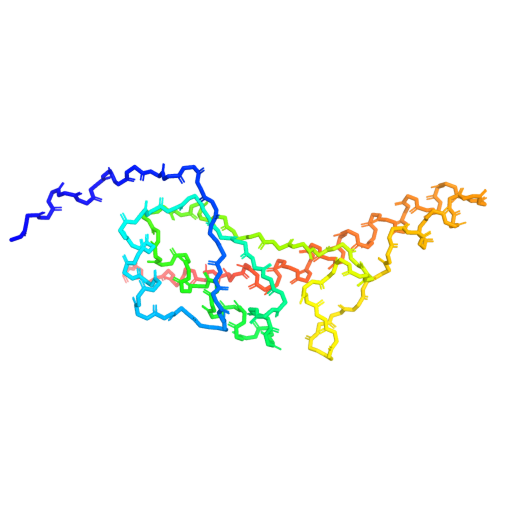.967 -5.892 -20.292 1.00 98.44 105 ARG A N 1
ATOM 852 C CA . ARG A 1 105 ? 20.696 -5.157 -19.244 1.00 98.44 105 ARG A CA 1
ATOM 853 C C . ARG A 1 105 ? 20.037 -3.806 -18.980 1.00 98.44 105 ARG A C 1
ATOM 855 O O . ARG A 1 105 ? 19.873 -3.415 -17.823 1.00 98.44 105 ARG A O 1
ATOM 862 N N . LYS A 1 106 ? 19.619 -3.117 -20.045 1.00 98.31 106 LYS A N 1
ATOM 863 C CA . LYS A 1 106 ? 18.842 -1.880 -19.961 1.00 98.31 106 LYS A CA 1
ATOM 864 C C . LYS A 1 106 ? 17.488 -2.154 -19.309 1.00 98.31 106 LYS A C 1
ATOM 866 O O . LYS A 1 106 ? 17.172 -1.493 -18.325 1.00 98.31 106 LYS A O 1
ATOM 871 N N . ALA A 1 107 ? 16.746 -3.167 -19.755 1.00 98.50 107 ALA A N 1
ATOM 872 C CA . ALA A 1 107 ? 15.453 -3.520 -19.165 1.00 98.50 107 ALA A CA 1
ATOM 873 C C . ALA A 1 107 ? 15.543 -3.754 -17.646 1.00 98.50 107 ALA A C 1
ATOM 875 O O . ALA A 1 107 ? 14.808 -3.126 -16.887 1.00 98.50 107 ALA A O 1
ATOM 876 N N . LYS A 1 108 ? 16.518 -4.550 -17.179 1.00 98.50 108 LYS A N 1
ATOM 877 C CA . LYS A 1 108 ? 16.762 -4.779 -15.742 1.00 98.50 108 LYS A CA 1
ATOM 878 C C . LYS A 1 108 ? 17.005 -3.480 -14.970 1.00 98.50 108 LYS A C 1
ATOM 880 O O . LYS A 1 108 ? 16.434 -3.289 -13.897 1.00 98.50 108 LYS A O 1
ATOM 885 N N . LYS A 1 109 ? 17.813 -2.563 -15.518 1.00 98.50 109 LYS A N 1
ATOM 886 C CA . LYS A 1 109 ? 18.056 -1.247 -14.903 1.00 98.50 109 LYS A CA 1
ATOM 887 C C . LYS A 1 109 ? 16.764 -0.431 -14.801 1.00 98.50 109 LYS A C 1
ATOM 889 O O . LYS A 1 109 ? 16.504 0.162 -13.759 1.00 98.50 109 LYS A O 1
ATOM 894 N N . HIS A 1 110 ? 15.951 -0.423 -15.854 1.00 98.12 110 HIS A N 1
ATOM 895 C CA . HIS A 1 110 ? 14.674 0.291 -15.870 1.00 98.12 110 HIS A CA 1
ATOM 896 C C . HIS A 1 110 ? 13.665 -0.299 -14.868 1.00 98.12 110 HIS A C 1
ATOM 898 O O . HIS A 1 110 ? 13.047 0.465 -14.128 1.00 98.12 110 HIS A O 1
ATOM 904 N N . VAL A 1 111 ? 13.552 -1.629 -14.772 1.00 98.31 111 VAL A N 1
ATOM 905 C CA . VAL A 1 111 ? 12.698 -2.308 -13.776 1.00 98.31 111 VAL A CA 1
ATOM 906 C C . VAL A 1 111 ? 13.135 -1.973 -12.351 1.00 98.31 111 VAL A C 1
ATOM 908 O O . VAL A 1 111 ? 12.292 -1.659 -11.508 1.00 98.31 111 VAL A O 1
ATOM 911 N N . LEU A 1 112 ? 14.445 -1.993 -12.078 1.00 98.38 112 LEU A N 1
ATOM 912 C CA . LEU A 1 112 ? 14.986 -1.647 -10.763 1.00 98.38 112 LEU A CA 1
ATOM 913 C C . LEU A 1 112 ? 14.634 -0.206 -10.380 1.00 98.38 112 LEU A C 1
ATOM 915 O O . LEU A 1 112 ? 14.119 0.030 -9.289 1.00 98.38 11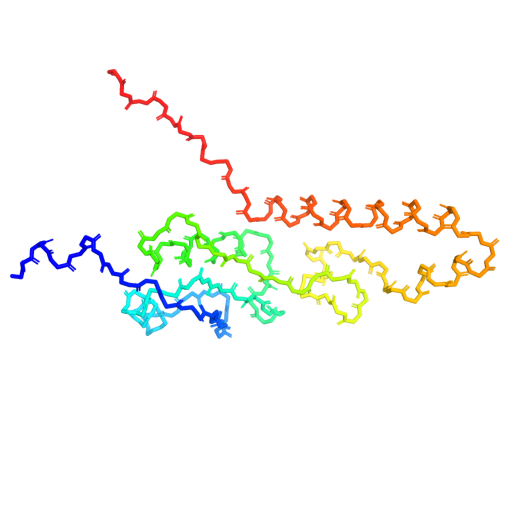2 LEU A O 1
ATOM 919 N N . ILE A 1 113 ? 14.867 0.748 -11.286 1.00 98.19 113 ILE A N 1
ATOM 920 C CA . ILE A 1 113 ? 14.541 2.161 -11.055 1.00 98.19 113 ILE A CA 1
ATOM 921 C C . ILE A 1 113 ? 13.038 2.326 -10.807 1.00 98.19 113 ILE A C 1
ATOM 923 O O . ILE A 1 113 ? 12.656 2.948 -9.819 1.00 98.19 113 ILE A O 1
ATOM 927 N N . ASN A 1 114 ? 12.189 1.722 -11.644 1.00 98.00 114 ASN A N 1
ATOM 928 C CA . ASN A 1 114 ? 10.736 1.769 -11.483 1.00 98.00 114 ASN A CA 1
ATOM 929 C C . ASN A 1 114 ? 10.291 1.245 -10.109 1.00 98.00 114 ASN A C 1
ATOM 931 O O . ASN A 1 114 ? 9.561 1.922 -9.387 1.00 98.00 114 ASN A O 1
ATOM 935 N N . SER A 1 115 ? 10.805 0.080 -9.710 1.00 97.31 115 SER A N 1
ATOM 936 C CA . SER A 1 115 ? 10.487 -0.554 -8.425 1.00 97.31 115 SER A CA 1
ATOM 937 C C . SER A 1 115 ? 10.932 0.305 -7.237 1.00 97.31 115 SER A C 1
ATOM 939 O O . SER A 1 115 ? 10.190 0.455 -6.266 1.00 97.31 115 SER A O 1
ATOM 941 N N . ILE A 1 116 ? 12.115 0.926 -7.322 1.00 97.75 116 ILE A N 1
ATOM 942 C CA . ILE A 1 116 ? 12.605 1.863 -6.302 1.00 97.75 116 ILE A CA 1
ATOM 943 C C . ILE A 1 116 ? 11.690 3.085 -6.215 1.00 97.75 116 ILE A C 1
ATOM 945 O O . ILE A 1 116 ? 11.329 3.491 -5.112 1.00 97.75 116 ILE A O 1
ATOM 949 N N . MET A 1 117 ? 11.294 3.669 -7.348 1.00 97.12 117 MET A N 1
ATOM 950 C CA . MET A 1 117 ? 10.437 4.855 -7.361 1.00 97.12 117 MET A CA 1
ATOM 951 C C . MET A 1 117 ? 9.049 4.567 -6.778 1.00 97.12 117 MET A C 1
ATOM 953 O O . MET A 1 117 ? 8.557 5.368 -5.981 1.00 97.12 117 MET A O 1
ATOM 957 N N . ILE A 1 118 ? 8.449 3.420 -7.116 1.00 96.19 118 ILE A N 1
ATOM 958 C CA . ILE A 1 118 ? 7.199 2.946 -6.504 1.00 96.19 118 ILE A CA 1
ATOM 959 C C . ILE A 1 118 ? 7.395 2.789 -4.994 1.00 96.19 118 ILE A C 1
ATOM 961 O O . ILE A 1 118 ? 6.654 3.369 -4.200 1.00 96.19 118 ILE A O 1
ATOM 965 N N . GLY A 1 119 ? 8.438 2.067 -4.575 1.00 95.25 119 GLY A N 1
ATOM 966 C CA . GLY A 1 119 ? 8.738 1.844 -3.162 1.00 95.25 119 GLY A CA 1
ATOM 967 C C . GLY A 1 119 ? 8.948 3.144 -2.379 1.00 95.25 119 GLY A C 1
ATOM 968 O O . GLY A 1 119 ? 8.473 3.270 -1.251 1.00 95.25 119 GLY A O 1
ATOM 969 N N . GLN A 1 120 ? 9.605 4.142 -2.971 1.00 94.62 120 GLN A N 1
ATOM 970 C CA . GLN A 1 120 ? 9.807 5.457 -2.363 1.00 94.62 120 GLN A CA 1
ATOM 971 C C . GLN A 1 120 ? 8.503 6.247 -2.223 1.00 94.62 120 GLN A C 1
ATOM 973 O O . GLN A 1 120 ? 8.280 6.857 -1.175 1.00 94.62 120 GLN A O 1
ATOM 978 N N . GLU A 1 121 ? 7.641 6.251 -3.243 1.00 93.50 121 GLU A N 1
ATOM 979 C CA . GLU A 1 121 ? 6.329 6.900 -3.164 1.00 93.50 121 GLU A CA 1
ATOM 980 C C . GLU A 1 121 ? 5.468 6.247 -2.078 1.00 93.50 121 GLU A C 1
ATOM 982 O O . GLU A 1 121 ? 4.969 6.933 -1.182 1.00 93.50 121 GLU A O 1
ATOM 987 N N . LEU A 1 122 ? 5.386 4.915 -2.081 1.00 93.25 122 LEU A N 1
ATOM 988 C CA . LEU A 1 122 ? 4.666 4.150 -1.068 1.00 93.25 122 LEU A CA 1
ATOM 989 C C . LEU A 1 122 ? 5.233 4.396 0.334 1.00 93.25 122 LEU A C 1
ATOM 991 O O . LEU A 1 122 ? 4.475 4.672 1.262 1.00 93.25 122 LEU A O 1
ATOM 995 N N . LYS A 1 123 ? 6.560 4.401 0.505 1.00 91.38 123 LYS A N 1
ATOM 996 C CA . LYS A 1 123 ? 7.202 4.717 1.791 1.00 91.38 123 LYS A CA 1
ATOM 997 C C . LYS A 1 123 ? 6.802 6.105 2.294 1.00 91.38 123 LYS A C 1
ATOM 999 O O . LYS A 1 123 ? 6.485 6.241 3.471 1.00 91.38 123 LYS A O 1
ATOM 1004 N N . LYS A 1 124 ? 6.745 7.121 1.425 1.00 88.31 124 LYS A N 1
ATOM 1005 C CA . LYS A 1 124 ? 6.306 8.481 1.800 1.00 88.31 124 LYS A CA 1
ATOM 1006 C C . LYS A 1 124 ? 4.847 8.535 2.267 1.00 88.31 124 LYS A C 1
ATOM 1008 O O . LYS A 1 124 ? 4.486 9.446 3.013 1.00 88.31 124 LYS A O 1
ATOM 1013 N N . ILE A 1 125 ? 4.004 7.607 1.815 1.00 85.44 125 ILE A N 1
ATOM 1014 C CA . ILE A 1 125 ? 2.581 7.539 2.173 1.00 85.44 125 ILE A CA 1
ATOM 1015 C C . ILE A 1 125 ? 2.372 6.685 3.435 1.00 85.44 125 ILE A C 1
ATOM 1017 O O . ILE A 1 125 ? 1.627 7.083 4.328 1.00 85.44 125 ILE A O 1
ATOM 1021 N N . TRP A 1 126 ? 3.035 5.533 3.541 1.00 78.38 126 TRP A N 1
ATOM 1022 C CA . TRP A 1 126 ? 2.823 4.556 4.619 1.00 78.38 126 TRP A CA 1
ATOM 1023 C C . TRP A 1 126 ? 3.663 4.801 5.866 1.00 78.38 126 TRP A C 1
ATOM 1025 O O . TRP A 1 126 ? 3.253 4.431 6.975 1.00 78.38 126 TRP A O 1
ATOM 1035 N N . TYR A 1 127 ? 4.848 5.379 5.688 1.00 69.88 127 TYR A N 1
ATOM 1036 C CA . TYR A 1 127 ? 5.797 5.628 6.757 1.00 69.88 127 TYR A CA 1
ATOM 1037 C C . TYR A 1 127 ? 5.641 7.070 7.229 1.00 69.88 127 TYR A C 1
ATOM 1039 O O . TYR A 1 127 ? 6.109 8.020 6.604 1.00 69.88 127 TYR A O 1
ATOM 1047 N N . GLN A 1 128 ? 4.960 7.236 8.358 1.00 60.91 128 GLN A N 1
ATOM 1048 C CA . GLN A 1 128 ? 5.066 8.458 9.140 1.00 60.91 128 GLN A CA 1
ATOM 1049 C C . GLN A 1 128 ? 6.288 8.261 10.032 1.00 60.91 128 GLN A C 1
ATOM 1051 O O . GLN A 1 128 ? 6.313 7.309 10.812 1.00 60.91 128 GLN A O 1
ATOM 1056 N N . HIS A 1 129 ? 7.315 9.106 9.902 1.00 48.47 129 HIS A N 1
ATOM 1057 C CA . HIS A 1 129 ? 8.293 9.232 10.976 1.00 48.47 129 HIS A CA 1
ATOM 1058 C C . HIS A 1 129 ? 7.497 9.614 12.227 1.00 48.47 129 HIS A C 1
ATOM 1060 O O . HIS A 1 129 ? 7.039 10.748 12.357 1.00 48.47 129 HIS A O 1
ATOM 1066 N N . GLU A 1 130 ? 7.295 8.664 13.137 1.00 47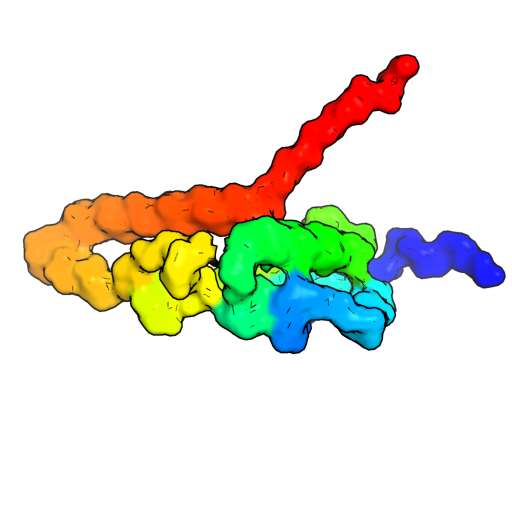.34 130 GLU A N 1
ATOM 1067 C CA . GLU A 1 130 ? 7.118 9.004 14.538 1.00 47.34 130 GLU A CA 1
ATOM 1068 C C . GLU A 1 130 ? 8.444 9.639 14.947 1.00 47.34 130 GLU A C 1
ATOM 1070 O O . GLU A 1 130 ? 9.376 8.959 15.375 1.00 47.34 130 GLU A O 1
ATOM 1075 N N . LEU A 1 131 ? 8.555 10.956 14.751 1.00 36.50 131 LEU A N 1
ATOM 1076 C CA . LEU A 1 131 ? 9.397 11.768 15.608 1.00 36.50 131 LEU A CA 1
ATOM 1077 C C . LEU A 1 131 ? 8.863 11.496 17.008 1.00 36.50 131 LEU A C 1
ATOM 1079 O O . LEU A 1 131 ? 7.865 12.068 17.440 1.00 36.50 131 LEU A O 1
ATOM 1083 N N . ARG A 1 132 ? 9.470 10.513 17.672 1.00 41.00 132 ARG A N 1
ATOM 1084 C CA . ARG A 1 132 ? 9.375 10.364 19.109 1.00 41.00 132 ARG A CA 1
ATOM 1085 C C . ARG A 1 132 ? 9.917 11.675 19.647 1.00 41.00 132 ARG A C 1
ATOM 1087 O O . ARG A 1 132 ? 11.129 11.856 19.702 1.00 41.00 132 ARG A O 1
ATOM 1094 N N . SER A 1 133 ? 9.028 12.606 19.972 1.00 37.03 133 SER A N 1
ATOM 1095 C CA . SER A 1 133 ? 9.353 13.683 20.887 1.00 37.03 133 SER A CA 1
ATOM 1096 C C . SER A 1 133 ? 9.840 12.991 22.152 1.00 37.03 133 SER A C 1
ATOM 1098 O O . SER A 1 133 ? 9.065 12.378 22.892 1.00 37.03 133 SER A O 1
ATOM 1100 N N . SER A 1 134 ? 11.158 12.978 22.312 1.00 44.19 134 SER A N 1
ATOM 1101 C CA . SER A 1 134 ? 11.817 12.631 23.553 1.00 44.19 134 SER A CA 1
ATOM 1102 C C . SER A 1 134 ? 11.439 13.722 24.549 1.00 44.19 134 SER A C 1
ATOM 1104 O O . SER A 1 134 ? 12.116 14.732 24.676 1.00 44.19 134 SER A O 1
ATOM 1106 N N . SER A 1 135 ? 10.283 13.552 25.179 1.00 44.12 135 SER A N 1
ATOM 1107 C CA . SER A 1 135 ? 9.814 14.351 26.307 1.00 44.12 135 SER A CA 1
ATOM 1108 C C . SER A 1 135 ? 9.500 13.369 27.428 1.00 44.12 135 SER A C 1
ATOM 1110 O O . SER A 1 135 ? 8.352 13.073 27.750 1.00 44.12 135 SER A O 1
ATOM 1112 N N . ARG A 1 136 ? 10.574 12.751 27.914 1.00 42.22 136 ARG A N 1
ATOM 1113 C CA . ARG A 1 136 ? 10.685 12.131 29.230 1.00 42.22 136 ARG A CA 1
ATOM 1114 C C . ARG A 1 136 ? 12.073 12.494 29.751 1.00 42.22 136 ARG A C 1
ATOM 1116 O O . ARG A 1 136 ? 13.009 11.729 29.554 1.00 42.22 136 ARG A O 1
ATOM 1123 N N . CYS A 1 137 ? 12.158 13.703 30.289 1.00 37.56 137 CYS A N 1
ATOM 1124 C CA . CYS A 1 137 ? 12.849 14.086 31.516 1.00 37.56 137 CYS A CA 1
ATOM 1125 C C . CYS A 1 137 ? 11.988 15.190 32.132 1.00 37.56 137 CYS A C 1
ATOM 1127 O O . CYS A 1 137 ? 11.478 16.014 31.335 1.00 37.56 137 CYS A O 1
#

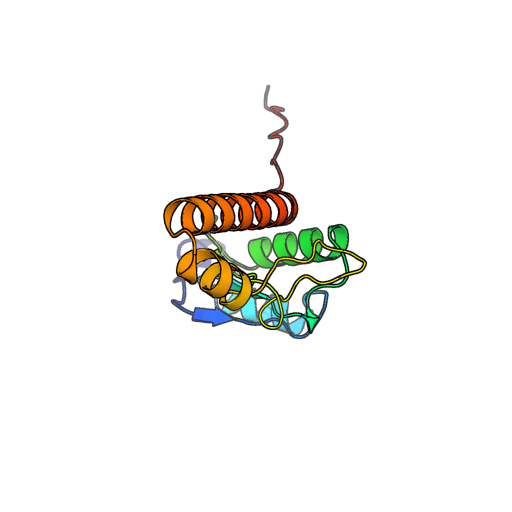pLDDT: mean 88.84, std 17.38, range [36.5, 98.5]

Foldseek 3Di:
DDPVPQPCDDEDADEEEADALAQDPVNLVVLLNRQYLEYEYALRNCDALVSLLVRLVSSCVSHPDNRHDYHYQPAFDPRHSDDPDRDDGAHHPVVLVVVCVPPVVVSVVNSVVRVVVSVVRVCSRNDDPPPVPPPDD

Radius of gyration: 18.8 Å; chains: 1; bounding box: 40×29×61 Å